Protein AF-A0A452YG27-F1 (afdb_monomer_lite)

Organism: Aegilops tauschii subsp. strangulata (NCBI:txid200361)

pLDDT: mean 71.62, std 19.8, range [23.61, 91.25]

Sequence (122 aa):
SQVARGLDLVYGGGSIGLMGMVSQAVHDGGRHVIGVIPKTLMTPEISGETVGEVRAVADMHQRKAEMARHSDAFIALPGGYGTLEELLEVITWAQLGIHHKPVRAATVLFVYPSFRLKLKNV

InterPro domains:
  IPR005269 Cytokinin riboside 5'-monophosphate phosphoribohydrolase LOG [TIGR00730] (4-104)
  IPR031100 LOG family [PF03641] (19-103)

Radius of gyration: 15.19 Å; chains: 1; bounding box: 41×24×47 Å

Foldseek 3Di:
DDDDPLDEEEEQQACPDPVVVVQVVSVVVVHAYEHEYEPVQPDCVRRNDGDHHYHYDPDDVVSLVVSVVPDLAEEQEDDDPVSVVSLVVVVVCCVVVVDVRYYDYDPHPPPDPDDDDPDDDD

Secondary structure (DSSP, 8-state):
--------EEE----STHHHHHHHHHHHTT--EEEEEEGGG-SHHHH-SPPSEEEEESSHHHHHHHHHHH-SSEEEPS--HHHHHHHHHHHHHHHTTS----EEE-SS----SS--------

Structure (mmCIF, N/CA/C/O backbone):
data_AF-A0A452YG27-F1
#
_entry.id   AF-A0A452YG27-F1
#
loop_
_atom_site.group_PDB
_atom_site.id
_atom_site.type_symbol
_atom_site.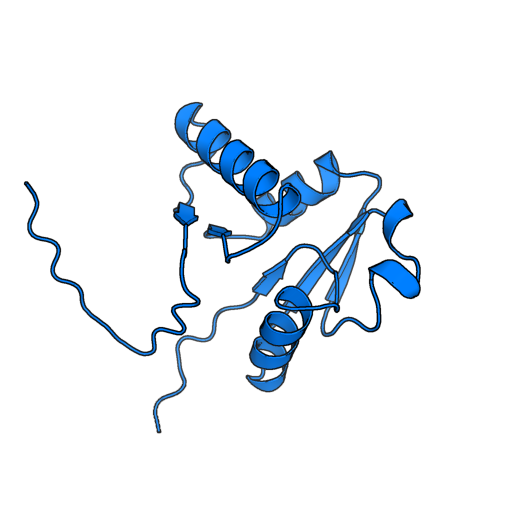label_atom_id
_atom_site.label_alt_id
_atom_site.label_comp_id
_atom_site.label_asym_id
_atom_site.label_entity_id
_atom_site.label_seq_id
_atom_site.pdbx_PDB_ins_code
_atom_site.Cartn_x
_atom_site.Cartn_y
_atom_site.Cartn_z
_atom_site.occupancy
_atom_site.B_iso_or_equiv
_atom_site.auth_seq_id
_atom_site.auth_comp_id
_atom_site.auth_asym_id
_atom_site.auth_atom_id
_atom_site.pdbx_PDB_model_num
ATOM 1 N N . SER A 1 1 ? -30.206 5.825 -1.243 1.00 29.91 1 SER A N 1
ATOM 2 C CA . SER A 1 1 ? -29.168 5.112 -0.474 1.00 29.91 1 SER A CA 1
ATOM 3 C C . SER A 1 1 ? -28.559 4.028 -1.357 1.00 29.91 1 SER A C 1
ATOM 5 O O . SER A 1 1 ? -29.180 2.999 -1.567 1.00 29.91 1 SER A O 1
ATOM 7 N N . GLN A 1 2 ? -27.398 4.266 -1.973 1.00 25.98 2 GLN A N 1
ATOM 8 C CA . GLN A 1 2 ? -26.730 3.259 -2.817 1.00 25.98 2 GLN A CA 1
ATOM 9 C C . GLN A 1 2 ? -25.220 3.282 -2.556 1.00 25.98 2 GLN A C 1
ATOM 11 O O . GLN A 1 2 ? -24.439 3.825 -3.330 1.00 25.98 2 GLN A O 1
ATOM 16 N N . VAL A 1 3 ? -24.829 2.705 -1.420 1.00 40.38 3 VAL A N 1
ATOM 17 C CA . VAL A 1 3 ? -23.454 2.287 -1.131 1.00 40.38 3 VAL A CA 1
ATOM 18 C C . VAL A 1 3 ? -23.362 0.827 -1.568 1.00 40.38 3 VAL A C 1
ATOM 20 O O . VAL A 1 3 ? -23.858 -0.035 -0.857 1.00 40.38 3 VAL A O 1
ATOM 23 N N . ALA A 1 4 ? -22.832 0.539 -2.760 1.00 38.81 4 ALA A N 1
ATOM 24 C CA . ALA A 1 4 ? -22.574 -0.845 -3.184 1.00 38.81 4 ALA A CA 1
ATOM 25 C C . ALA A 1 4 ? -21.671 -0.923 -4.427 1.00 38.81 4 ALA A C 1
ATOM 27 O O . ALA A 1 4 ? -22.086 -1.338 -5.507 1.00 38.81 4 ALA A O 1
ATOM 28 N N . ARG A 1 5 ? -20.396 -0.579 -4.271 1.00 53.06 5 ARG A N 1
ATOM 29 C CA . ARG A 1 5 ? -19.339 -1.371 -4.912 1.00 53.06 5 ARG A CA 1
ATOM 30 C C . ARG A 1 5 ? -18.377 -1.756 -3.801 1.00 53.06 5 ARG A C 1
ATOM 32 O O . ARG A 1 5 ? -17.504 -0.977 -3.447 1.00 53.06 5 ARG A O 1
ATOM 39 N N . GLY A 1 6 ? -18.662 -2.895 -3.171 1.00 62.78 6 GLY A N 1
ATOM 40 C CA . GLY A 1 6 ? -17.887 -3.434 -2.060 1.00 62.78 6 GLY A CA 1
ATOM 41 C C . GLY A 1 6 ? -16.522 -3.887 -2.552 1.00 62.78 6 GLY A C 1
ATOM 42 O O . GLY A 1 6 ? -16.394 -4.994 -3.063 1.00 62.78 6 GLY A O 1
ATOM 43 N N . LEU A 1 7 ? -15.539 -3.002 -2.445 1.00 72.19 7 LEU A N 1
ATOM 44 C CA . LEU A 1 7 ? -14.145 -3.293 -2.739 1.00 72.19 7 LEU A CA 1
ATOM 45 C C . LEU A 1 7 ? -13.409 -3.486 -1.420 1.00 72.19 7 LEU A C 1
ATOM 47 O O . LEU A 1 7 ? -13.653 -2.755 -0.461 1.00 72.19 7 LEU A O 1
ATOM 51 N N . ASP A 1 8 ? -12.536 -4.481 -1.393 1.00 86.38 8 ASP A N 1
ATOM 52 C CA . ASP A 1 8 ? -11.615 -4.698 -0.285 1.00 86.38 8 ASP A CA 1
ATOM 53 C C . ASP A 1 8 ? -10.344 -3.873 -0.506 1.00 86.38 8 ASP A C 1
ATOM 55 O O . ASP A 1 8 ? -10.013 -3.503 -1.638 1.00 86.38 8 ASP A O 1
ATOM 59 N N . LEU A 1 9 ? -9.647 -3.550 0.579 1.00 85.69 9 LEU A N 1
ATOM 60 C CA . LEU A 1 9 ? -8.451 -2.718 0.556 1.00 85.69 9 LEU A CA 1
ATOM 61 C C . LEU A 1 9 ? -7.211 -3.553 0.859 1.00 85.69 9 LEU A C 1
ATOM 63 O O . LEU A 1 9 ? -7.149 -4.239 1.875 1.00 85.69 9 LEU A O 1
ATOM 67 N N . VAL A 1 10 ? -6.190 -3.407 0.017 1.00 86.56 10 VAL A N 1
ATOM 68 C CA . VAL A 1 10 ? -4.816 -3.828 0.307 1.00 86.56 10 VAL A CA 1
ATOM 69 C C . VAL A 1 10 ? -3.950 -2.574 0.328 1.00 86.56 10 VAL A C 1
ATOM 71 O O . VAL A 1 10 ? -3.999 -1.782 -0.613 1.00 86.56 10 VAL A O 1
ATOM 74 N N . TYR A 1 11 ? -3.188 -2.361 1.399 1.00 86.12 11 TYR A N 1
ATOM 75 C CA . TYR A 1 11 ? -2.392 -1.141 1.575 1.00 86.12 11 TYR A CA 1
ATOM 76 C C . TYR A 1 11 ? -1.123 -1.375 2.410 1.00 86.12 11 TYR A C 1
ATOM 78 O O . TYR A 1 11 ? -0.893 -2.468 2.921 1.00 86.12 11 TYR A O 1
ATOM 86 N N . GLY A 1 12 ? -0.297 -0.337 2.571 1.00 82.81 12 GLY A N 1
ATOM 87 C CA . GLY A 1 12 ? 1.009 -0.413 3.241 1.00 82.81 12 GLY A CA 1
ATOM 88 C C . GLY A 1 12 ? 1.008 -0.540 4.772 1.00 82.81 12 GLY A C 1
ATOM 89 O O . GLY A 1 12 ? 2.068 -0.407 5.376 1.00 82.81 12 GLY A O 1
ATOM 90 N N . GLY A 1 13 ? -0.150 -0.732 5.415 1.00 76.25 13 GLY A N 1
ATOM 91 C CA . GLY A 1 13 ? -0.225 -1.094 6.839 1.00 76.25 13 GLY A CA 1
ATOM 92 C C . GLY A 1 13 ? 0.078 0.011 7.860 1.00 76.25 13 GLY A C 1
ATOM 93 O O . GLY A 1 13 ? 0.245 -0.300 9.030 1.00 76.25 13 GLY A O 1
ATOM 94 N N . GLY A 1 14 ? 0.163 1.282 7.460 1.00 77.81 14 GLY A N 1
ATOM 95 C CA . GLY A 1 14 ? 0.290 2.413 8.393 1.00 77.81 14 GLY A CA 1
ATOM 96 C C . GLY A 1 14 ? -1.066 3.019 8.759 1.00 77.81 14 GLY A C 1
ATOM 97 O O . GLY A 1 14 ? -1.945 3.094 7.909 1.00 77.81 14 GLY A O 1
ATOM 98 N N . SER A 1 15 ? -1.270 3.481 9.989 1.00 71.12 15 SER A N 1
ATOM 99 C CA . SER A 1 15 ? -2.542 4.093 10.416 1.00 71.12 15 SER A CA 1
ATOM 100 C C . SER A 1 15 ? -2.522 5.622 10.481 1.00 71.12 15 SER A C 1
ATOM 102 O O . SER A 1 15 ? -3.531 6.253 10.786 1.00 71.12 15 SER A O 1
ATOM 104 N N . ILE A 1 16 ? -1.395 6.247 10.142 1.00 74.12 16 ILE A N 1
ATOM 105 C CA . ILE A 1 16 ? -1.237 7.702 10.203 1.00 74.12 16 ILE A CA 1
ATOM 106 C C . ILE A 1 16 ? -1.608 8.341 8.855 1.00 74.12 16 ILE A C 1
ATOM 108 O O . ILE A 1 16 ? -1.220 7.876 7.780 1.00 74.12 16 ILE A O 1
ATOM 112 N N . GLY A 1 17 ? -2.349 9.450 8.909 1.00 77.94 17 GLY A N 1
ATOM 113 C CA . GLY A 1 17 ? -2.684 10.267 7.741 1.00 77.94 17 GLY A CA 1
ATOM 114 C C . GLY A 1 17 ? -3.721 9.628 6.812 1.00 77.94 17 GLY A C 1
ATOM 115 O O . GLY A 1 17 ? -4.676 8.993 7.257 1.00 77.94 17 GLY A O 1
ATOM 116 N N . LEU A 1 18 ? -3.552 9.820 5.497 1.00 78.62 18 LEU A N 1
ATOM 117 C CA . LEU A 1 18 ? -4.496 9.331 4.479 1.00 78.62 18 LEU A CA 1
ATOM 118 C C . LEU A 1 18 ? -4.668 7.810 4.506 1.00 78.62 18 LEU A C 1
ATOM 120 O O . LEU A 1 18 ? -5.766 7.323 4.256 1.00 78.62 18 LEU A O 1
ATOM 124 N N . MET A 1 19 ? -3.611 7.069 4.843 1.00 81.56 19 MET A N 1
ATOM 125 C CA . MET A 1 19 ? -3.656 5.611 4.919 1.00 81.56 19 MET A CA 1
ATOM 126 C C . MET A 1 19 ? -4.628 5.124 6.000 1.00 81.56 19 MET A C 1
ATOM 128 O O . MET A 1 19 ? -5.448 4.257 5.708 1.00 81.56 19 MET A O 1
ATOM 132 N N . GLY A 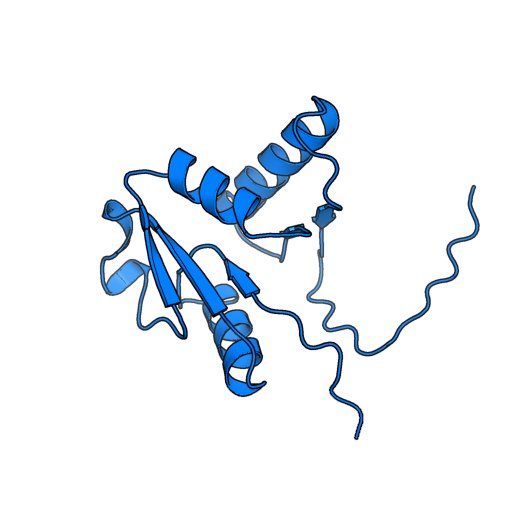1 20 ? -4.595 5.727 7.194 1.00 82.25 20 GLY A N 1
ATOM 133 C CA . GLY A 1 20 ? -5.528 5.410 8.280 1.00 82.25 20 GLY A CA 1
ATOM 134 C C . GLY A 1 20 ? -6.966 5.822 7.982 1.00 82.25 20 GLY A C 1
ATOM 135 O O . GLY A 1 20 ? -7.895 5.062 8.228 1.00 82.25 20 GLY A O 1
ATOM 136 N N . MET A 1 21 ? -7.167 7.001 7.384 1.00 84.06 21 MET A N 1
ATOM 137 C CA . MET A 1 21 ? -8.515 7.456 7.020 1.00 84.06 21 MET A CA 1
ATOM 138 C C . MET A 1 21 ? -9.172 6.543 5.978 1.00 84.06 21 MET A C 1
ATOM 140 O O . MET A 1 21 ? -10.357 6.233 6.084 1.00 84.06 21 MET A O 1
ATOM 144 N N . VAL A 1 22 ? -8.412 6.096 4.974 1.00 84.25 22 VAL A N 1
ATOM 145 C CA . VAL A 1 22 ? -8.925 5.201 3.928 1.00 84.25 22 VAL A CA 1
ATOM 146 C C . VAL A 1 22 ? -9.175 3.799 4.478 1.00 84.25 22 VAL A C 1
ATOM 148 O O . VAL A 1 22 ? -10.221 3.225 4.180 1.00 84.25 22 VAL A O 1
ATOM 151 N N . SER A 1 23 ? -8.269 3.253 5.296 1.00 84.25 23 SER A N 1
ATOM 152 C CA . SER A 1 23 ? -8.465 1.931 5.897 1.00 84.25 23 SER A CA 1
ATOM 153 C C . SER A 1 23 ? -9.663 1.904 6.843 1.00 84.25 23 SER A C 1
ATOM 155 O O . SER A 1 23 ? -10.483 0.992 6.740 1.00 84.25 23 SER A O 1
ATOM 157 N N . GLN A 1 24 ? -9.833 2.934 7.677 1.00 86.12 24 GLN A N 1
ATOM 158 C CA . GLN A 1 24 ? -10.986 3.059 8.567 1.00 86.12 24 GLN A CA 1
ATOM 159 C C . GLN A 1 24 ? -12.296 3.160 7.783 1.00 86.12 24 GLN A C 1
ATOM 161 O O . GLN A 1 24 ? -13.222 2.405 8.049 1.00 86.12 24 GLN A O 1
ATOM 166 N N . ALA A 1 25 ? -12.365 4.020 6.762 1.00 85.56 25 ALA A N 1
ATOM 167 C CA . ALA A 1 25 ? -13.583 4.186 5.968 1.00 85.56 25 ALA A CA 1
ATOM 168 C C . ALA A 1 25 ? -14.009 2.895 5.243 1.00 85.56 25 ALA A C 1
ATOM 170 O O . ALA A 1 25 ? -15.201 2.612 5.118 1.00 85.56 25 ALA A O 1
ATOM 171 N N . VAL A 1 26 ? -13.044 2.103 4.762 1.00 83.06 26 VAL A N 1
ATOM 172 C CA . VAL A 1 26 ? -13.312 0.794 4.144 1.00 83.06 26 VAL A CA 1
ATOM 173 C C . VAL A 1 26 ? -13.794 -0.210 5.196 1.00 83.06 26 VAL A C 1
ATOM 175 O O . VAL A 1 26 ? -14.776 -0.916 4.958 1.00 83.06 26 VAL A O 1
ATOM 178 N N . HIS A 1 27 ? -13.146 -0.243 6.363 1.00 85.56 27 HIS A N 1
ATOM 179 C CA . HIS A 1 27 ? -13.516 -1.125 7.467 1.00 85.56 27 HIS A CA 1
ATOM 180 C C . HIS A 1 27 ? -14.919 -0.817 8.017 1.00 85.56 27 HIS A C 1
ATOM 182 O O . HIS A 1 27 ? -15.744 -1.722 8.125 1.00 85.56 27 HIS A O 1
ATOM 188 N N . ASP A 1 28 ? -15.230 0.459 8.260 1.00 85.56 28 ASP A N 1
ATOM 189 C CA . ASP A 1 28 ? -16.546 0.938 8.710 1.00 85.56 28 ASP A CA 1
ATOM 190 C C . ASP A 1 28 ? -17.646 0.635 7.682 1.00 85.56 28 ASP A C 1
ATOM 192 O O . ASP A 1 28 ? -18.806 0.409 8.027 1.00 85.56 28 ASP A O 1
ATOM 196 N N . GLY A 1 29 ? -17.275 0.577 6.399 1.00 83.44 29 GLY A N 1
ATOM 197 C CA . GLY A 1 29 ? -18.130 0.114 5.308 1.00 83.44 29 GLY A CA 1
ATOM 198 C C . GLY A 1 29 ? -18.383 -1.401 5.293 1.00 83.44 29 GLY A C 1
ATOM 199 O O . GLY A 1 29 ? -19.033 -1.890 4.366 1.00 83.44 29 GLY A O 1
ATOM 200 N N . GLY A 1 30 ? -17.865 -2.153 6.270 1.00 84.69 30 GLY A N 1
ATOM 201 C CA . GLY A 1 30 ? -18.008 -3.606 6.386 1.00 84.69 30 GLY A CA 1
ATOM 202 C C . GLY A 1 30 ? -17.197 -4.392 5.352 1.00 84.69 30 GLY A C 1
ATOM 203 O O . GLY A 1 30 ? -17.574 -5.511 4.996 1.00 84.69 30 GLY A O 1
ATOM 204 N N . ARG A 1 31 ? -16.129 -3.799 4.806 1.00 86.56 31 ARG A N 1
ATOM 205 C CA . ARG A 1 31 ? -15.258 -4.423 3.799 1.00 86.56 31 ARG A CA 1
ATOM 206 C C . ARG A 1 31 ? -13.957 -4.923 4.411 1.00 86.56 31 ARG A C 1
ATOM 208 O O . ARG A 1 31 ? -13.568 -4.519 5.506 1.00 86.56 31 ARG A O 1
ATOM 215 N N . HIS A 1 32 ? -13.285 -5.823 3.698 1.00 84.25 32 HIS A N 1
ATOM 216 C CA . HIS A 1 32 ? -12.038 -6.398 4.174 1.00 84.25 32 HIS A CA 1
ATOM 217 C C . HIS A 1 32 ? -10.871 -5.431 3.948 1.00 84.25 32 HIS A C 1
ATOM 219 O O . HIS A 1 32 ? -10.782 -4.777 2.907 1.00 84.25 32 HIS A O 1
ATOM 225 N N . VAL A 1 33 ? -9.970 -5.357 4.924 1.00 85.88 33 VAL A N 1
ATOM 226 C CA . VAL A 1 33 ? -8.771 -4.516 4.886 1.00 85.88 33 VAL A CA 1
ATOM 227 C C . VAL A 1 33 ? -7.569 -5.388 5.223 1.00 85.88 33 VAL A C 1
ATOM 229 O O . VAL A 1 33 ? -7.581 -6.068 6.246 1.00 85.88 33 VAL A O 1
ATOM 232 N N . ILE A 1 34 ? -6.551 -5.365 4.364 1.00 87.19 34 ILE A N 1
ATOM 233 C CA . ILE A 1 34 ? -5.274 -6.060 4.543 1.00 87.19 34 ILE A CA 1
ATOM 234 C C . ILE A 1 34 ? -4.147 -5.026 4.508 1.00 87.19 34 ILE A C 1
ATOM 236 O O . ILE A 1 34 ? -3.846 -4.446 3.461 1.00 87.19 34 ILE A O 1
ATOM 240 N N . GLY A 1 35 ? -3.497 -4.808 5.646 1.00 88.31 35 GLY A N 1
ATOM 241 C CA . GLY A 1 35 ? -2.255 -4.048 5.745 1.00 88.31 35 GLY A CA 1
ATOM 242 C C . GLY A 1 35 ? -1.043 -4.949 5.571 1.00 88.31 35 GLY A C 1
ATOM 243 O O . GLY A 1 35 ? -0.910 -5.936 6.284 1.00 88.31 35 GLY A O 1
ATOM 244 N N . VAL A 1 36 ? -0.135 -4.616 4.657 1.00 86.75 36 VAL A N 1
ATOM 245 C CA . VAL A 1 36 ? 1.146 -5.316 4.503 1.00 86.75 36 VAL A CA 1
ATOM 246 C C . VAL A 1 36 ? 2.258 -4.404 4.993 1.00 86.75 36 VAL A C 1
ATOM 248 O O . VAL A 1 36 ? 2.484 -3.341 4.417 1.00 86.75 36 VAL A O 1
ATOM 251 N N . ILE A 1 37 ? 2.963 -4.819 6.043 1.00 87.94 37 ILE A N 1
ATOM 252 C CA . ILE A 1 37 ? 3.979 -3.996 6.697 1.00 87.94 37 ILE A CA 1
ATOM 253 C C . ILE A 1 37 ? 5.257 -4.803 6.977 1.00 87.94 37 ILE A C 1
ATOM 255 O O . ILE A 1 37 ? 5.185 -5.944 7.439 1.00 87.94 37 ILE A O 1
ATOM 259 N N . PRO A 1 38 ? 6.453 -4.258 6.702 1.00 87.19 38 PRO A N 1
ATOM 260 C CA . PRO A 1 38 ? 7.701 -4.885 7.109 1.00 87.19 38 PRO A CA 1
ATOM 261 C C . PRO A 1 38 ? 7.817 -4.921 8.629 1.00 87.19 38 PRO A C 1
ATOM 263 O O . PRO A 1 38 ? 7.507 -3.938 9.299 1.00 87.19 38 PRO A O 1
ATOM 266 N N . LYS A 1 39 ? 8.351 -6.015 9.177 1.00 87.00 39 LYS A N 1
ATOM 267 C CA . LYS A 1 39 ? 8.586 -6.171 10.625 1.00 87.00 39 LYS A CA 1
ATOM 268 C C . LYS A 1 39 ? 9.408 -5.026 11.223 1.00 87.00 39 LYS A C 1
ATOM 270 O O . LYS A 1 39 ? 9.192 -4.654 12.368 1.00 87.00 39 LYS A O 1
ATOM 275 N N . THR A 1 40 ? 10.317 -4.446 10.442 1.00 82.12 40 THR A N 1
ATOM 276 C CA . THR A 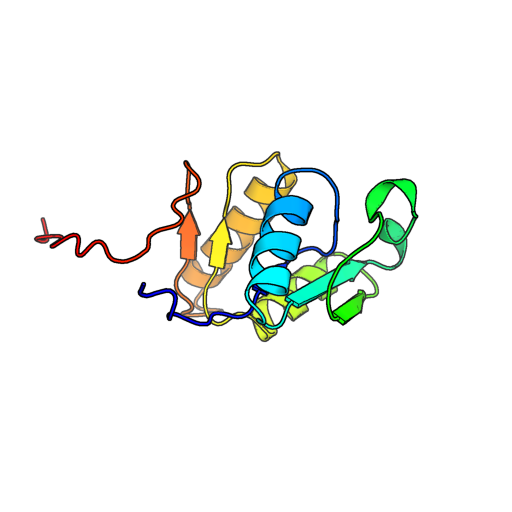1 40 ? 11.149 -3.302 10.845 1.00 82.12 40 THR A CA 1
ATOM 277 C C . THR A 1 40 ? 10.368 -1.999 11.027 1.00 82.12 40 THR A C 1
ATOM 279 O O . THR A 1 40 ? 10.863 -1.097 11.692 1.00 82.12 40 THR A O 1
ATOM 282 N N . LEU A 1 41 ? 9.163 -1.894 10.455 1.00 80.00 41 LEU A N 1
ATOM 283 C CA . LEU A 1 41 ? 8.291 -0.717 10.526 1.00 80.00 41 LEU A CA 1
ATOM 284 C C . LEU A 1 41 ? 7.070 -0.934 11.435 1.00 80.00 41 LEU A C 1
ATOM 286 O O . LEU A 1 41 ? 6.262 -0.023 11.591 1.00 80.00 41 LEU A O 1
ATOM 290 N N . MET A 1 42 ? 6.938 -2.108 12.065 1.00 76.38 42 MET A N 1
ATOM 291 C CA . MET A 1 42 ? 5.859 -2.427 13.014 1.00 76.38 42 MET A CA 1
ATOM 292 C C . MET A 1 42 ? 6.083 -1.819 14.407 1.00 76.38 42 MET A C 1
ATOM 294 O O . MET A 1 42 ? 5.729 -2.429 15.415 1.00 76.38 42 MET A O 1
ATOM 298 N N . THR A 1 43 ? 6.696 -0.640 14.501 1.00 70.44 43 THR A N 1
ATOM 299 C CA . THR A 1 43 ? 6.742 0.072 15.780 1.00 70.44 43 THR A CA 1
ATOM 300 C C . THR A 1 43 ? 5.457 0.888 15.963 1.00 70.44 43 THR A C 1
ATOM 302 O O . THR A 1 43 ? 4.863 1.333 14.966 1.00 70.44 43 THR A O 1
ATOM 305 N N . PRO A 1 44 ? 4.988 1.085 17.209 1.00 62.56 44 PRO A N 1
ATOM 306 C CA . PRO A 1 44 ? 3.762 1.834 17.485 1.00 62.56 44 PRO A CA 1
ATOM 307 C C . PRO A 1 44 ? 3.793 3.262 16.932 1.00 62.56 44 PRO A C 1
ATOM 309 O O . PRO A 1 44 ? 2.761 3.771 16.506 1.00 62.56 44 PRO A O 1
ATOM 312 N N . GLU A 1 45 ? 4.970 3.893 16.878 1.00 59.25 45 GLU A N 1
ATOM 313 C CA . GLU A 1 45 ? 5.117 5.268 16.388 1.00 59.25 45 GLU A CA 1
ATOM 314 C C . GLU A 1 45 ? 4.920 5.393 14.870 1.00 59.25 45 GLU A C 1
ATOM 316 O O . GLU A 1 45 ? 4.603 6.474 14.378 1.00 59.25 45 GLU A O 1
ATOM 321 N N . ILE A 1 46 ? 5.130 4.306 14.122 1.00 62.34 46 ILE A N 1
ATOM 322 C CA . ILE A 1 46 ? 5.145 4.305 12.651 1.00 62.34 46 ILE A CA 1
ATOM 323 C C . ILE A 1 46 ? 3.862 3.690 12.093 1.00 62.34 46 ILE A C 1
ATOM 325 O O . ILE A 1 46 ? 3.264 4.216 11.153 1.00 62.34 46 ILE A O 1
ATOM 329 N N . SER A 1 47 ? 3.445 2.561 12.661 1.00 63.53 47 SER A N 1
ATOM 330 C CA . SER A 1 47 ? 2.300 1.792 12.172 1.00 63.53 47 SER A CA 1
ATOM 331 C C . SER A 1 47 ? 0.978 2.198 12.819 1.00 63.53 47 SER A C 1
ATOM 333 O O . SER A 1 47 ? -0.048 2.105 12.150 1.00 63.53 47 SER A O 1
ATOM 335 N N . GLY A 1 48 ? 1.023 2.689 14.067 1.00 69.62 48 GLY A N 1
ATOM 336 C CA . GLY A 1 48 ? -0.129 2.964 14.931 1.00 69.62 48 GLY A CA 1
ATOM 337 C C . GLY A 1 48 ? -1.133 1.803 15.020 1.00 69.62 48 GLY A C 1
ATOM 338 O O . GLY A 1 48 ? -0.822 0.662 14.681 1.00 69.62 48 GLY A O 1
ATOM 339 N N . GLU A 1 49 ? -2.356 2.076 15.488 1.00 75.00 49 GLU A N 1
ATOM 340 C CA . GLU A 1 49 ? -3.416 1.055 15.521 1.00 75.00 49 GLU A CA 1
ATOM 341 C C . GLU A 1 49 ? -4.027 0.875 14.131 1.00 75.00 49 GLU A C 1
ATOM 343 O O . GLU A 1 49 ? -4.580 1.805 13.545 1.00 75.00 49 GLU A O 1
ATOM 348 N N . THR A 1 50 ? -3.887 -0.326 13.580 1.00 76.69 50 THR A N 1
ATOM 349 C CA . THR A 1 50 ? -4.372 -0.681 12.245 1.00 76.69 50 THR A CA 1
ATOM 350 C C . THR A 1 50 ? -5.700 -1.421 12.342 1.00 76.69 50 THR A C 1
ATOM 352 O O . THR A 1 50 ? -5.961 -2.138 13.306 1.00 76.69 50 THR A O 1
ATOM 355 N N . VAL A 1 51 ? -6.548 -1.251 11.328 1.00 81.75 51 VAL A N 1
ATOM 356 C CA . VAL A 1 51 ? -7.831 -1.953 11.216 1.00 81.75 51 VAL A CA 1
ATOM 357 C C . VAL A 1 51 ? -7.742 -3.088 10.201 1.00 81.75 51 VAL A C 1
ATOM 359 O O . VAL A 1 51 ? -7.090 -2.954 9.164 1.00 81.75 51 VAL A O 1
ATOM 362 N N . GLY A 1 52 ? -8.436 -4.191 10.480 1.00 84.19 52 GLY A N 1
ATOM 363 C CA . GLY A 1 52 ? -8.438 -5.379 9.625 1.00 84.19 52 GLY A CA 1
ATOM 364 C C . GLY A 1 52 ? -7.250 -6.318 9.855 1.00 84.19 52 GLY A C 1
ATOM 365 O O . GLY A 1 52 ? -6.691 -6.390 10.947 1.00 84.19 52 GLY A O 1
ATOM 366 N N . GLU A 1 53 ? -6.905 -7.092 8.826 1.00 88.44 53 GLU A N 1
ATOM 367 C CA . GLU A 1 53 ? -5.794 -8.044 8.849 1.00 88.44 53 GLU A CA 1
ATOM 368 C C . GLU A 1 53 ? -4.462 -7.312 8.645 1.00 88.44 53 GLU A C 1
ATOM 370 O O . GLU A 1 53 ? -4.331 -6.468 7.757 1.00 88.44 53 GLU A O 1
ATOM 375 N N . VAL A 1 54 ? -3.438 -7.686 9.413 1.00 88.94 54 VAL A N 1
ATOM 376 C CA . VAL A 1 54 ? -2.072 -7.177 9.237 1.00 88.94 54 VAL A CA 1
ATOM 377 C C . VAL A 1 54 ? -1.132 -8.324 8.897 1.00 88.94 54 VAL A C 1
ATOM 379 O O . VAL A 1 54 ? -0.997 -9.288 9.649 1.00 88.9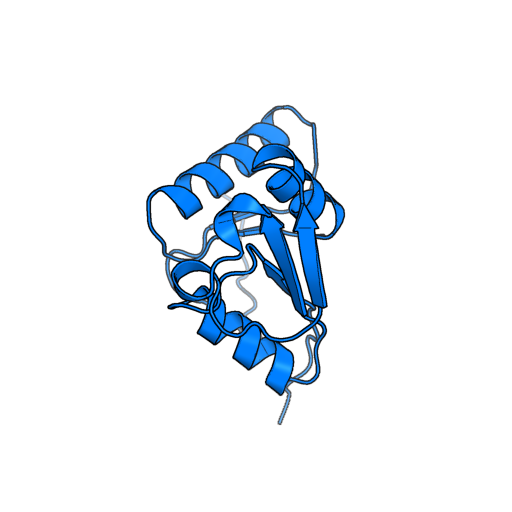4 54 VAL A O 1
ATOM 382 N N . ARG A 1 55 ? -0.431 -8.195 7.772 1.00 88.44 55 ARG A N 1
ATOM 383 C CA . ARG A 1 55 ? 0.597 -9.122 7.307 1.00 88.44 55 ARG A CA 1
ATOM 384 C C . ARG A 1 55 ? 1.979 -8.532 7.502 1.00 88.44 55 ARG A C 1
ATOM 386 O O . ARG A 1 55 ? 2.393 -7.618 6.790 1.00 88.44 55 ARG A O 1
ATOM 393 N N . ALA A 1 56 ? 2.700 -9.112 8.452 1.00 90.44 56 ALA A N 1
ATOM 394 C CA . ALA A 1 56 ? 4.092 -8.793 8.710 1.00 90.44 56 ALA A CA 1
ATOM 395 C C . ALA A 1 56 ? 5.012 -9.503 7.702 1.00 90.44 56 ALA A C 1
ATOM 397 O O . ALA A 1 56 ? 5.013 -10.733 7.621 1.00 90.44 56 ALA A O 1
ATOM 398 N N . VAL A 1 57 ? 5.841 -8.750 6.982 1.00 91.25 57 VAL A N 1
ATOM 399 C CA . VAL A 1 57 ? 6.803 -9.281 5.995 1.00 91.25 57 VAL A CA 1
ATOM 400 C C . VAL A 1 57 ? 8.252 -8.973 6.381 1.00 91.25 57 VAL A C 1
ATOM 402 O O . VAL A 1 57 ? 8.508 -8.159 7.269 1.00 91.25 57 VAL A O 1
ATOM 405 N N . ALA A 1 58 ? 9.215 -9.653 5.759 1.00 90.50 58 ALA A N 1
ATOM 406 C CA . ALA A 1 58 ? 10.629 -9.509 6.098 1.00 90.50 58 ALA A CA 1
ATOM 407 C C . ALA A 1 58 ? 11.203 -8.148 5.674 1.00 90.50 58 ALA A C 1
ATOM 409 O O . ALA A 1 58 ? 11.956 -7.541 6.433 1.00 90.50 58 ALA A O 1
ATOM 410 N N . ASP A 1 59 ? 10.827 -7.658 4.492 1.00 88.56 59 ASP A N 1
ATOM 411 C CA . ASP A 1 59 ? 11.404 -6.456 3.893 1.00 88.56 59 ASP A CA 1
ATOM 412 C C . ASP A 1 59 ? 10.427 -5.725 2.949 1.00 88.56 59 ASP A C 1
ATOM 414 O O . ASP A 1 59 ? 9.282 -6.136 2.736 1.00 88.56 59 ASP A O 1
ATOM 418 N N . MET A 1 60 ? 10.889 -4.605 2.389 1.00 83.44 60 MET A N 1
ATOM 419 C CA . MET A 1 60 ? 10.116 -3.763 1.472 1.00 83.44 60 MET A CA 1
ATOM 420 C C . MET A 1 60 ? 9.823 -4.422 0.116 1.00 83.44 60 MET A C 1
ATOM 422 O O . MET A 1 60 ? 8.793 -4.120 -0.482 1.00 83.44 60 MET A O 1
ATOM 426 N N . HIS A 1 61 ? 10.673 -5.325 -0.377 1.00 86.12 61 HIS A N 1
ATOM 427 C CA . HIS A 1 61 ? 10.415 -6.023 -1.640 1.00 86.12 61 HIS A CA 1
ATOM 428 C C . HIS A 1 61 ? 9.294 -7.040 -1.455 1.00 86.12 61 HIS A C 1
ATOM 430 O O . HIS A 1 61 ? 8.346 -7.069 -2.239 1.00 86.12 61 HIS A O 1
ATOM 436 N N . GLN A 1 62 ? 9.351 -7.817 -0.371 1.00 86.44 62 GLN A N 1
ATOM 437 C CA . GLN A 1 62 ? 8.288 -8.748 -0.017 1.00 86.44 62 GLN A CA 1
ATOM 438 C C . GLN A 1 62 ? 6.971 -8.011 0.248 1.00 86.44 62 GLN A C 1
ATOM 440 O O . GLN A 1 62 ? 5.914 -8.494 -0.153 1.00 86.44 62 GLN A O 1
ATOM 445 N N . ARG A 1 63 ? 7.025 -6.818 0.856 1.00 86.00 63 ARG A N 1
ATOM 446 C CA . ARG A 1 63 ? 5.851 -5.953 1.047 1.00 86.00 63 ARG A CA 1
ATOM 447 C C . ARG A 1 63 ? 5.178 -5.634 -0.286 1.00 86.00 63 ARG A C 1
ATOM 449 O O . ARG A 1 63 ? 3.989 -5.900 -0.445 1.00 86.00 63 ARG A O 1
ATOM 456 N N . LYS A 1 64 ? 5.934 -5.091 -1.243 1.00 82.00 64 LYS A N 1
ATOM 457 C CA . LYS A 1 64 ? 5.409 -4.684 -2.556 1.00 82.00 64 LYS A CA 1
ATOM 458 C C . LYS A 1 64 ? 4.913 -5.887 -3.360 1.00 82.00 64 LYS A C 1
ATOM 460 O O . LYS A 1 64 ? 3.826 -5.831 -3.931 1.00 82.00 64 LYS A O 1
ATOM 465 N N . ALA A 1 65 ? 5.640 -7.005 -3.323 1.00 82.75 65 ALA A N 1
ATOM 466 C CA . ALA A 1 65 ? 5.227 -8.251 -3.965 1.00 82.75 65 ALA A CA 1
ATOM 467 C C . ALA A 1 65 ? 3.912 -8.803 -3.390 1.00 82.75 65 ALA A C 1
ATOM 469 O O . ALA A 1 65 ? 3.029 -9.199 -4.150 1.00 82.75 65 ALA A O 1
ATOM 470 N N . GLU A 1 66 ? 3.747 -8.800 -2.066 1.00 83.50 66 GLU A N 1
ATOM 471 C CA . GLU A 1 66 ? 2.533 -9.308 -1.426 1.00 83.50 66 GLU A CA 1
ATOM 472 C C . GLU A 1 66 ? 1.332 -8.390 -1.683 1.00 83.50 66 GLU A C 1
ATOM 474 O O . GLU A 1 66 ? 0.253 -8.878 -2.022 1.00 83.50 66 GLU A O 1
ATOM 479 N N . MET A 1 67 ? 1.525 -7.066 -1.629 1.00 81.88 67 MET A N 1
ATOM 480 C CA . MET A 1 67 ? 0.497 -6.108 -2.049 1.00 81.88 67 MET A CA 1
ATOM 481 C C . MET A 1 67 ? 0.086 -6.363 -3.501 1.00 81.88 67 MET A C 1
ATOM 483 O O . MET A 1 67 ? -1.093 -6.543 -3.795 1.00 81.88 67 MET A O 1
ATOM 487 N N . ALA A 1 68 ? 1.058 -6.486 -4.407 1.00 77.62 68 ALA A N 1
ATOM 488 C CA . ALA A 1 68 ? 0.785 -6.755 -5.808 1.00 77.62 68 ALA A CA 1
ATOM 489 C C . ALA A 1 68 ? 0.093 -8.102 -6.034 1.00 77.62 68 ALA A C 1
ATOM 491 O O . ALA A 1 68 ? -0.747 -8.193 -6.924 1.00 77.62 68 ALA A O 1
ATOM 492 N N . ARG A 1 69 ? 0.395 -9.140 -5.248 1.00 80.44 69 ARG A N 1
ATOM 493 C CA . ARG A 1 69 ? -0.250 -10.458 -5.342 1.00 80.44 69 ARG A CA 1
ATOM 494 C C . ARG A 1 69 ? -1.724 -10.410 -4.942 1.00 80.44 69 ARG A C 1
ATOM 496 O O . ARG A 1 69 ? -2.533 -11.076 -5.581 1.00 80.44 69 ARG A O 1
ATOM 503 N N . HIS A 1 70 ? -2.055 -9.611 -3.930 1.00 79.19 70 HIS A N 1
ATOM 504 C CA . HIS A 1 70 ? -3.399 -9.507 -3.359 1.00 79.19 70 HIS A CA 1
ATOM 505 C C . HIS A 1 70 ? -4.281 -8.412 -3.974 1.00 79.19 70 HIS A C 1
ATOM 507 O O . HIS A 1 70 ? -5.470 -8.362 -3.676 1.00 79.19 70 HIS A O 1
ATOM 513 N N . SER A 1 71 ? -3.731 -7.549 -4.828 1.00 78.94 71 SER A N 1
ATOM 514 C CA . SER A 1 71 ? -4.484 -6.485 -5.499 1.00 78.94 71 SER A CA 1
ATOM 515 C C . SER A 1 71 ? -4.874 -6.860 -6.926 1.00 78.94 71 SER A C 1
ATOM 517 O O . SER A 1 71 ? -4.036 -7.331 -7.687 1.00 78.94 71 SER A O 1
ATOM 519 N N . ASP A 1 72 ? -6.102 -6.558 -7.342 1.00 73.81 72 ASP A N 1
ATOM 520 C CA . ASP A 1 72 ? -6.520 -6.649 -8.754 1.00 73.81 72 ASP A CA 1
ATOM 521 C C . ASP A 1 72 ? -6.257 -5.354 -9.535 1.00 73.81 72 ASP A C 1
ATOM 523 O O . ASP A 1 72 ? -6.205 -5.355 -10.764 1.00 73.81 72 ASP A O 1
ATOM 527 N N . ALA A 1 73 ? -6.077 -4.241 -8.824 1.00 76.94 73 ALA A N 1
ATOM 528 C CA . ALA A 1 73 ? -5.837 -2.913 -9.370 1.00 76.94 73 ALA A CA 1
ATOM 529 C C . ALA A 1 73 ? -5.012 -2.075 -8.389 1.00 76.94 73 ALA A C 1
ATOM 531 O O . ALA A 1 73 ? -5.077 -2.293 -7.180 1.00 76.94 73 ALA A O 1
ATOM 532 N N . PHE A 1 74 ? -4.299 -1.077 -8.908 1.00 77.06 74 PHE A N 1
ATOM 533 C CA . PHE A 1 74 ? -3.518 -0.145 -8.097 1.00 77.06 74 PHE A CA 1
ATOM 534 C C . PHE A 1 74 ? -4.068 1.274 -8.208 1.00 77.06 74 PHE A C 1
ATOM 536 O O . PHE A 1 74 ? -4.322 1.773 -9.310 1.00 77.06 74 PHE A O 1
ATOM 543 N N . ILE A 1 75 ? -4.223 1.930 -7.058 1.00 80.75 75 ILE A N 1
ATOM 544 C CA . ILE A 1 75 ? -4.617 3.335 -6.949 1.00 80.75 75 ILE A CA 1
ATOM 545 C C . ILE A 1 75 ? -3.566 4.051 -6.106 1.00 80.75 75 ILE A C 1
ATOM 547 O O . ILE A 1 75 ? -3.409 3.741 -4.928 1.00 80.75 75 ILE A O 1
ATOM 551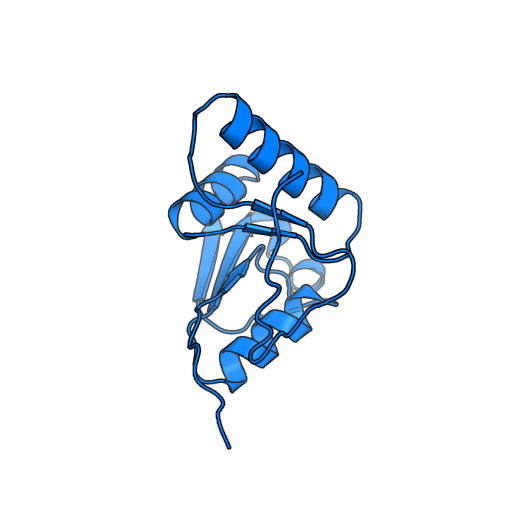 N N . ALA A 1 76 ? -2.870 5.018 -6.698 1.00 80.12 76 ALA A N 1
ATOM 552 C CA . ALA A 1 76 ? -1.971 5.899 -5.959 1.00 80.12 76 ALA A CA 1
ATOM 553 C C . ALA A 1 76 ? -2.729 7.154 -5.522 1.00 80.12 76 ALA A C 1
ATOM 555 O O . ALA A 1 76 ? -3.268 7.876 -6.362 1.00 80.12 76 ALA A O 1
ATOM 556 N N . LEU A 1 77 ? -2.780 7.398 -4.214 1.00 80.69 77 LEU A N 1
ATOM 557 C CA . LEU A 1 77 ? -3.337 8.615 -3.621 1.00 80.69 77 LEU A CA 1
ATOM 558 C C . LEU A 1 77 ? -2.247 9.687 -3.466 1.00 80.69 77 LEU A C 1
ATOM 560 O O . LEU A 1 77 ? -1.063 9.356 -3.539 1.00 80.69 77 LEU A O 1
ATOM 564 N N . PRO A 1 78 ? -2.599 10.966 -3.235 1.00 78.38 78 PRO A N 1
ATOM 565 C CA . PRO A 1 78 ? -1.602 11.991 -2.956 1.00 78.38 78 PRO A CA 1
ATOM 566 C C . PRO A 1 78 ? -0.777 11.609 -1.725 1.00 78.38 78 PRO A C 1
ATOM 568 O O . PRO A 1 78 ? -1.329 11.284 -0.674 1.00 78.38 78 PRO A O 1
ATOM 571 N N . GLY A 1 79 ? 0.544 11.640 -1.859 1.00 77.56 79 GLY A N 1
ATOM 572 C CA . GLY A 1 79 ? 1.470 11.189 -0.828 1.00 77.56 79 GLY A CA 1
ATOM 573 C C . GLY A 1 79 ? 2.878 11.726 -1.058 1.00 77.56 79 GLY A C 1
ATOM 574 O O . GLY A 1 79 ? 3.115 12.516 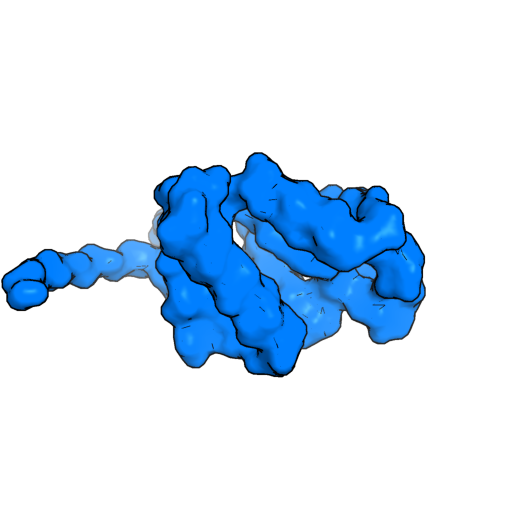-1.971 1.00 77.56 79 GLY A O 1
ATOM 575 N N . GLY A 1 80 ? 3.808 11.320 -0.195 1.00 79.12 80 GLY A N 1
ATOM 576 C CA . GLY A 1 80 ? 5.216 11.702 -0.299 1.00 79.12 80 GLY A CA 1
ATOM 577 C C . GLY A 1 80 ? 6.003 10.842 -1.293 1.00 79.12 80 GLY A C 1
ATOM 578 O O . GLY A 1 80 ? 5.443 10.098 -2.097 1.00 79.12 80 GLY A O 1
ATOM 579 N N . TYR A 1 81 ? 7.333 10.893 -1.182 1.00 76.12 81 TYR A N 1
ATOM 580 C CA . TYR A 1 81 ? 8.247 10.131 -2.042 1.00 76.12 81 TYR A CA 1
ATOM 581 C C . TYR A 1 81 ? 8.008 8.617 -2.022 1.00 76.12 81 TYR A C 1
ATOM 583 O O . TYR A 1 81 ? 8.185 7.978 -3.053 1.00 76.12 81 TYR A O 1
ATOM 591 N N . GLY A 1 82 ? 7.561 8.050 -0.896 1.00 77.25 82 GLY A N 1
ATOM 592 C CA . GLY A 1 82 ? 7.225 6.624 -0.816 1.00 77.25 82 GLY A CA 1
ATOM 593 C C . GLY A 1 82 ? 6.098 6.229 -1.773 1.00 77.25 82 GLY A C 1
ATOM 594 O O . GLY A 1 82 ? 6.221 5.252 -2.496 1.00 77.25 82 GLY A O 1
ATOM 595 N N . THR A 1 83 ? 5.041 7.040 -1.866 1.00 79.62 83 THR A N 1
ATOM 596 C CA . THR A 1 83 ? 3.932 6.774 -2.795 1.00 79.62 83 THR A CA 1
ATOM 597 C C . THR A 1 83 ? 4.355 6.935 -4.255 1.00 79.62 83 THR A C 1
ATOM 599 O O . THR A 1 83 ? 3.875 6.207 -5.122 1.00 79.62 83 THR A O 1
ATOM 602 N N . LEU A 1 84 ? 5.263 7.875 -4.539 1.00 78.06 84 LEU A N 1
ATOM 603 C CA . LEU A 1 84 ? 5.832 8.032 -5.876 1.00 78.06 84 LEU A CA 1
ATOM 604 C C . LEU A 1 84 ? 6.699 6.826 -6.266 1.00 78.06 84 LEU A C 1
ATOM 606 O O . LEU A 1 84 ? 6.585 6.347 -7.390 1.00 78.06 84 LEU A O 1
ATOM 610 N N . GLU A 1 85 ? 7.535 6.332 -5.351 1.00 84.00 85 GLU A N 1
ATOM 611 C CA . GLU A 1 85 ? 8.364 5.138 -5.560 1.00 84.00 85 GLU A CA 1
ATOM 612 C C . GLU A 1 85 ? 7.502 3.905 -5.857 1.00 84.00 85 GLU A C 1
ATOM 614 O O . GLU A 1 85 ? 7.705 3.256 -6.883 1.00 84.00 85 GLU A O 1
ATOM 619 N N . GLU A 1 86 ? 6.473 3.656 -5.043 1.00 79.25 86 GLU A N 1
ATOM 620 C CA . GLU A 1 86 ? 5.529 2.550 -5.243 1.00 79.25 86 GLU A CA 1
ATOM 621 C C . GLU A 1 86 ? 4.784 2.666 -6.587 1.00 79.25 86 GLU A C 1
ATOM 623 O O . GLU A 1 86 ? 4.631 1.681 -7.312 1.00 79.25 86 GLU A O 1
ATOM 628 N N . LEU A 1 87 ? 4.348 3.874 -6.964 1.00 82.12 87 LEU A N 1
ATOM 629 C CA . LEU A 1 87 ? 3.668 4.108 -8.239 1.00 82.12 87 LEU A CA 1
ATOM 630 C C . LEU A 1 87 ? 4.588 3.843 -9.438 1.00 82.12 87 LEU A C 1
ATOM 632 O O . LEU A 1 87 ? 4.171 3.194 -10.399 1.00 82.12 87 LEU A O 1
ATOM 636 N N . LEU A 1 88 ? 5.823 4.349 -9.399 1.00 81.38 88 LEU A N 1
ATOM 637 C CA . LEU A 1 88 ? 6.791 4.166 -10.480 1.00 81.38 88 LEU A CA 1
ATOM 638 C C . LEU A 1 88 ? 7.158 2.691 -10.659 1.00 81.38 88 LEU A C 1
ATOM 640 O O . LEU A 1 88 ? 7.273 2.237 -11.799 1.00 81.38 88 LEU A O 1
ATOM 644 N N . GLU A 1 89 ? 7.285 1.925 -9.574 1.00 79.25 89 GLU A N 1
ATOM 645 C CA . GLU A 1 89 ? 7.570 0.492 -9.657 1.00 79.25 89 GLU A CA 1
ATOM 646 C C . GLU A 1 89 ? 6.442 -0.278 -10.355 1.00 79.25 89 GLU A C 1
ATOM 648 O O . GLU A 1 89 ? 6.698 -1.019 -11.305 1.00 79.25 89 GLU A O 1
ATOM 653 N N . VAL A 1 90 ? 5.188 -0.050 -9.957 1.00 78.75 90 VAL A N 1
ATOM 654 C CA . VAL A 1 90 ? 4.028 -0.718 -10.568 1.00 78.75 90 VAL A CA 1
ATOM 655 C C . VAL A 1 90 ? 3.879 -0.330 -12.047 1.00 78.75 90 VAL A C 1
ATOM 657 O O . VAL A 1 90 ? 3.589 -1.177 -12.893 1.00 78.75 90 VAL A O 1
ATOM 660 N N . ILE A 1 91 ? 4.121 0.936 -12.405 1.00 79.50 91 ILE A N 1
ATOM 661 C CA . ILE A 1 91 ? 4.137 1.364 -13.816 1.00 79.50 91 ILE A CA 1
ATOM 662 C C . ILE A 1 91 ? 5.249 0.642 -14.585 1.00 79.50 91 ILE A C 1
ATOM 664 O O . ILE A 1 91 ? 5.014 0.153 -15.691 1.00 79.50 91 ILE A O 1
ATOM 668 N N . THR A 1 92 ? 6.439 0.534 -13.996 1.00 82.31 92 THR A N 1
ATOM 669 C CA . THR A 1 92 ? 7.580 -0.150 -14.614 1.00 82.31 92 THR A CA 1
ATOM 670 C C . THR A 1 92 ? 7.269 -1.630 -14.839 1.00 82.31 92 THR A C 1
ATOM 672 O O . THR A 1 92 ? 7.518 -2.152 -15.923 1.00 82.31 92 THR A O 1
ATOM 675 N N . TRP A 1 93 ? 6.655 -2.312 -13.870 1.00 80.81 93 TRP A N 1
ATOM 676 C CA . TRP A 1 93 ? 6.241 -3.710 -14.021 1.00 80.81 93 TRP A CA 1
ATOM 677 C C . TRP A 1 93 ? 5.173 -3.904 -15.097 1.00 80.81 93 TRP A C 1
ATOM 679 O O . TRP A 1 93 ? 5.232 -4.889 -15.836 1.00 80.81 93 TRP A O 1
ATOM 689 N N . ALA A 1 94 ? 4.242 -2.959 -15.242 1.00 78.75 94 ALA A N 1
ATOM 690 C CA . ALA A 1 94 ? 3.287 -2.974 -16.345 1.00 78.75 94 ALA A CA 1
ATOM 691 C C . ALA A 1 94 ? 3.983 -2.816 -17.710 1.00 78.75 94 ALA A C 1
ATOM 693 O O . ALA A 1 94 ? 3.665 -3.544 -18.649 1.00 78.75 94 ALA A O 1
ATOM 694 N N . GLN A 1 95 ? 4.958 -1.905 -17.818 1.00 75.88 95 GLN A N 1
ATOM 695 C CA . GLN A 1 95 ? 5.728 -1.676 -19.049 1.00 75.88 95 GLN A CA 1
ATOM 696 C C . GLN A 1 95 ? 6.622 -2.863 -19.426 1.00 75.88 95 GLN A C 1
ATOM 698 O O . GLN A 1 95 ? 6.754 -3.177 -20.606 1.00 75.88 95 GLN A O 1
ATOM 703 N N . LEU A 1 96 ? 7.201 -3.544 -18.435 1.00 84.00 96 LEU A N 1
ATOM 704 C CA . LEU A 1 96 ? 8.001 -4.757 -18.626 1.00 84.00 96 LEU A CA 1
ATOM 705 C C . LEU A 1 96 ? 7.149 -6.011 -18.897 1.00 84.00 96 LEU A C 1
ATOM 707 O O . LEU A 1 96 ? 7.704 -7.081 -19.133 1.00 84.00 96 LEU A O 1
ATOM 711 N N . GLY A 1 97 ? 5.816 -5.907 -18.849 1.00 79.94 97 GLY A N 1
ATOM 712 C CA . GLY A 1 97 ? 4.907 -7.039 -19.048 1.00 79.94 97 GLY A CA 1
ATOM 713 C C . GLY A 1 97 ? 4.866 -8.027 -17.877 1.00 79.94 97 GLY A C 1
ATOM 714 O O . GLY A 1 97 ? 4.363 -9.135 -18.033 1.00 79.94 97 GLY A O 1
ATOM 715 N N . ILE A 1 98 ? 5.370 -7.639 -16.702 1.00 79.38 98 ILE A N 1
ATOM 716 C CA . ILE A 1 98 ? 5.367 -8.467 -15.485 1.00 79.38 98 ILE A CA 1
ATOM 717 C C . ILE A 1 98 ? 3.938 -8.603 -14.933 1.00 79.38 98 ILE A C 1
ATOM 719 O O . ILE A 1 98 ? 3.584 -9.631 -14.357 1.00 79.38 98 ILE A O 1
ATOM 723 N N . HIS A 1 99 ? 3.087 -7.592 -15.137 1.00 76.38 99 HIS A N 1
ATOM 724 C CA . HIS A 1 99 ? 1.653 -7.691 -14.875 1.00 76.38 99 HIS A CA 1
ATOM 725 C C . HIS A 1 99 ? 0.816 -6.864 -15.854 1.00 76.38 99 HIS A C 1
ATOM 727 O O . HIS A 1 99 ? 1.280 -5.890 -16.437 1.00 76.38 99 HIS A O 1
ATOM 733 N N . HIS A 1 100 ? -0.479 -7.180 -15.937 1.00 79.38 100 HIS A N 1
ATOM 734 C CA . HIS A 1 100 ? -1.460 -6.450 -16.759 1.00 79.38 100 HIS A CA 1
ATOM 735 C C . HIS A 1 100 ? -2.564 -5.769 -15.933 1.00 79.38 100 HIS A C 1
ATOM 737 O O . HIS A 1 100 ? -3.612 -5.393 -16.457 1.00 79.38 100 HIS A O 1
ATOM 743 N N . LYS A 1 101 ? -2.344 -5.625 -14.623 1.00 78.00 101 LYS A N 1
ATOM 744 C CA . LYS A 1 101 ? -3.291 -4.995 -13.697 1.00 78.00 101 LYS A CA 1
ATOM 745 C C . LYS A 1 101 ? -3.444 -3.496 -13.996 1.00 78.00 101 LYS A C 1
ATOM 747 O O . LYS A 1 101 ? -2.436 -2.837 -14.257 1.00 78.00 101 LYS A O 1
ATOM 752 N N . PRO A 1 102 ? -4.665 -2.936 -13.945 1.00 76.69 102 PRO A N 1
ATOM 753 C CA . PRO A 1 102 ? -4.884 -1.512 -14.153 1.00 76.69 102 PRO A CA 1
ATOM 754 C C . PRO A 1 102 ? -4.218 -0.675 -13.052 1.00 76.69 102 PRO A C 1
ATOM 756 O O . PRO A 1 102 ? -4.396 -0.936 -11.861 1.00 76.69 102 PRO A O 1
ATOM 759 N N . VAL A 1 103 ? -3.500 0.370 -13.468 1.00 75.19 103 VAL A N 1
ATOM 760 C CA . VAL A 1 103 ? -2.814 1.331 -12.592 1.00 75.19 103 VAL A CA 1
ATOM 761 C C . VAL A 1 103 ? -3.441 2.706 -12.788 1.00 75.19 103 VAL A C 1
ATOM 763 O O . VAL A 1 103 ? -3.585 3.165 -13.923 1.00 75.19 103 VAL A O 1
ATOM 766 N N . ARG A 1 104 ? -3.846 3.370 -11.702 1.00 73.75 104 ARG A N 1
ATOM 767 C CA . ARG A 1 104 ? -4.413 4.724 -11.747 1.00 73.75 104 ARG A CA 1
ATOM 768 C C . ARG A 1 104 ? -3.744 5.622 -10.714 1.00 73.75 104 ARG A C 1
ATOM 770 O O . ARG A 1 104 ? -3.776 5.332 -9.523 1.00 73.75 104 ARG A O 1
ATOM 777 N N . ALA A 1 105 ? -3.192 6.744 -11.168 1.00 62.41 105 ALA A N 1
ATOM 778 C CA . ALA A 1 105 ? -2.804 7.834 -10.282 1.00 62.41 105 ALA A CA 1
ATOM 779 C C . ALA A 1 105 ? -4.035 8.710 -10.006 1.00 62.41 105 ALA A C 1
ATOM 781 O O . ALA A 1 105 ? -4.662 9.217 -10.936 1.00 62.41 105 ALA A O 1
ATOM 782 N N . ALA A 1 106 ? -4.401 8.873 -8.738 1.00 58.22 106 ALA A N 1
ATOM 783 C CA . ALA A 1 106 ? -5.459 9.768 -8.299 1.00 58.22 106 ALA A CA 1
ATOM 784 C C . ALA A 1 106 ? -4.815 10.985 -7.617 1.00 58.22 106 ALA A C 1
ATOM 786 O O . ALA A 1 106 ? -4.507 10.961 -6.432 1.00 58.22 106 ALA A O 1
ATOM 787 N N . THR A 1 107 ? -4.598 12.066 -8.373 1.00 36.91 107 THR A N 1
ATOM 788 C CA . THR A 1 107 ? -4.032 13.336 -7.862 1.00 36.91 107 THR A CA 1
ATOM 789 C C . THR A 1 107 ? -4.970 14.052 -6.875 1.00 36.91 107 THR A C 1
ATOM 791 O O . THR A 1 107 ? -4.550 14.923 -6.123 1.00 36.91 107 THR A O 1
ATOM 794 N N . VAL A 1 108 ? -6.242 13.658 -6.840 1.00 27.61 108 VAL A N 1
ATOM 795 C CA . VAL A 1 108 ? -7.254 14.056 -5.859 1.00 27.61 108 VAL A CA 1
ATOM 796 C C . VAL A 1 108 ? -7.995 12.782 -5.472 1.00 27.61 108 VAL A C 1
ATOM 798 O O . VAL A 1 108 ? -8.268 11.955 -6.343 1.00 27.61 108 VAL A O 1
ATOM 801 N N . LEU A 1 109 ? -8.293 12.607 -4.181 1.00 26.11 109 LEU A N 1
ATOM 802 C CA . LEU A 1 109 ? -9.110 11.511 -3.663 1.00 26.11 109 LEU A CA 1
ATOM 803 C C . LEU A 1 109 ? -10.454 11.484 -4.407 1.00 26.11 109 LEU A C 1
ATOM 805 O O . LEU A 1 109 ? -11.400 12.177 -4.044 1.00 26.11 109 LEU A O 1
ATOM 809 N N . PHE A 1 110 ? -10.549 10.687 -5.465 1.00 25.20 110 PHE A N 1
ATOM 810 C CA . PHE A 1 110 ? -11.822 10.388 -6.091 1.00 25.20 110 PHE A CA 1
ATOM 811 C C . PHE A 1 110 ? -12.438 9.214 -5.345 1.00 25.20 110 PHE A C 1
ATOM 813 O O . PHE A 1 110 ? -12.312 8.059 -5.753 1.00 25.20 110 PHE A O 1
ATOM 820 N N . VAL A 1 111 ? -13.154 9.511 -4.263 1.00 28.91 111 VAL A N 1
ATOM 821 C CA . VAL A 1 111 ? -14.262 8.639 -3.875 1.00 28.91 111 VAL A CA 1
ATOM 822 C C . VAL A 1 111 ? -15.339 8.859 -4.937 1.00 28.91 111 VAL A C 1
ATOM 824 O O . VAL A 1 111 ? -16.115 9.804 -4.854 1.00 28.91 111 VAL A O 1
ATOM 827 N N . TYR A 1 112 ? -15.346 8.051 -5.998 1.00 23.61 112 TYR A N 1
ATOM 828 C CA . TYR A 1 112 ? -16.460 8.048 -6.945 1.00 23.61 112 TYR A CA 1
ATOM 829 C C . TYR A 1 112 ? -17.505 7.022 -6.499 1.00 23.61 112 TYR A C 1
ATOM 831 O O . TYR A 1 112 ? -17.290 5.824 -6.700 1.00 23.61 112 TYR A O 1
ATOM 839 N N . PRO A 1 113 ? -18.692 7.438 -6.029 1.00 32.53 113 PRO A N 1
ATOM 840 C CA . PRO A 1 113 ? -19.899 6.702 -6.330 1.00 32.53 113 PRO A CA 1
ATOM 841 C C . PRO A 1 113 ? -20.353 7.160 -7.725 1.00 32.53 113 PRO A C 1
ATOM 843 O O . PRO A 1 113 ? -20.746 8.302 -7.921 1.00 32.53 113 PRO A O 1
ATOM 846 N N . SER A 1 114 ? -20.263 6.274 -8.718 1.00 31.03 114 SER A N 1
ATOM 847 C CA . SER A 1 114 ? -20.909 6.436 -10.032 1.00 31.03 114 SER A CA 1
ATOM 848 C C . SER A 1 114 ? -20.580 7.724 -10.812 1.00 31.03 114 SER A C 1
ATOM 850 O O . SER A 1 114 ? -21.357 8.673 -10.827 1.00 31.03 114 SER A O 1
ATOM 852 N N . PHE A 1 115 ? -19.504 7.720 -11.606 1.00 26.72 115 PHE A N 1
ATOM 853 C CA . PHE A 1 115 ? -19.372 8.668 -12.720 1.00 26.72 115 PHE A CA 1
ATOM 854 C C . PHE A 1 115 ? -18.896 7.951 -13.979 1.00 26.72 115 PHE A C 1
ATOM 856 O O . PHE A 1 115 ? -17.836 7.328 -14.026 1.00 26.72 115 PHE A O 1
ATOM 863 N N . ARG A 1 116 ? -19.742 7.993 -15.006 1.00 30.34 116 ARG A N 1
ATOM 864 C CA . ARG A 1 116 ? -19.490 7.425 -16.327 1.00 30.34 116 ARG A CA 1
ATOM 865 C C . ARG A 1 116 ? -18.796 8.501 -17.157 1.00 30.34 116 ARG A C 1
ATOM 867 O O . ARG A 1 116 ? -19.470 9.277 -17.827 1.00 30.34 116 ARG A O 1
ATOM 874 N N . LEU A 1 117 ? -17.463 8.561 -17.124 1.00 24.91 117 LEU A N 1
ATOM 875 C CA . LEU A 1 117 ? -16.726 9.377 -18.089 1.00 24.91 117 LEU A CA 1
ATOM 876 C C . LEU A 1 117 ? -16.655 8.603 -19.409 1.00 24.91 117 LEU A C 1
ATOM 878 O O . LEU A 1 117 ? -15.941 7.612 -19.551 1.00 24.91 117 LEU A O 1
ATOM 882 N N . LYS A 1 118 ? -17.476 9.034 -20.364 1.00 28.48 118 LYS A N 1
ATOM 883 C CA . LYS A 1 118 ? -17.438 8.589 -21.753 1.00 28.48 118 LYS A CA 1
ATOM 884 C C . LYS A 1 118 ? -16.176 9.198 -22.376 1.00 28.48 118 LYS A C 1
ATOM 886 O O . LYS A 1 118 ? -16.234 10.289 -22.931 1.00 28.48 118 LYS A O 1
ATOM 891 N N . LEU A 1 119 ? -15.032 8.533 -22.228 1.00 27.47 119 LEU A N 1
ATOM 892 C CA . LEU A 1 119 ? -13.814 8.905 -22.944 1.00 27.47 119 LEU A CA 1
ATOM 893 C C . LEU A 1 119 ? -13.990 8.474 -24.401 1.00 27.47 119 LEU A C 1
ATOM 895 O O . LEU A 1 119 ? -13.915 7.293 -24.733 1.00 27.47 119 LEU A O 1
ATOM 899 N N . LYS A 1 120 ? -14.322 9.444 -25.257 1.00 26.75 120 LYS A N 1
ATOM 900 C CA . LYS A 1 120 ? -14.070 9.328 -26.691 1.00 26.75 120 LYS A CA 1
ATOM 901 C C . LYS A 1 120 ? -12.556 9.364 -26.870 1.00 26.75 120 LYS A C 1
ATOM 903 O O . LYS A 1 120 ? -11.917 10.309 -26.414 1.00 26.75 120 LYS A O 1
ATOM 908 N N . ASN A 1 121 ? -12.039 8.323 -27.510 1.00 28.56 121 ASN A N 1
ATOM 909 C CA . ASN A 1 121 ? -10.685 8.266 -28.036 1.00 28.56 121 ASN A CA 1
ATOM 910 C C . ASN A 1 121 ? -10.401 9.511 -28.885 1.00 28.56 121 ASN A C 1
ATOM 912 O O . ASN A 1 121 ? -11.224 9.877 -29.731 1.00 28.56 121 ASN A O 1
ATOM 916 N N . VAL A 1 122 ? -9.228 10.095 -28.673 1.00 34.47 122 VAL A N 1
ATOM 917 C CA . VAL A 1 122 ? -8.437 10.710 -29.740 1.00 34.47 122 VAL A CA 1
ATOM 918 C C . VAL A 1 122 ? -7.180 9.867 -29.853 1.00 34.47 122 VAL A C 1
ATOM 920 O O . VAL A 1 122 ? -6.637 9.530 -28.776 1.00 34.47 122 VAL A O 1
#